Protein AF-A0A251X656-F1 (afdb_monomer)

Organism: NCBI:txid1570016

Mean predicted aligned error: 7.17 Å

Nearest PDB structures (foldseek):
  7fj9-assembly1_A  TM=4.248E-01  e=1.143E+00  Klebsiella pneumoniae
  7fj8-assembly1_B  TM=4.638E-01  e=1.984E+00  Klebsiella pneumoniae
  7fj7-assembly1_B  TM=4.369E-01  e=1.852E+00  Klebsiella pneumoniae
  3p4i-assembly1_B  TM=4.451E-01  e=6.404E+00  Mycobacterium avium
  6tm8-assembly1_A  TM=1.298E-01  e=6.404E+00  Equid alphaherpesvirus 4

Solvent-accessible surface area (backbone atoms only — not comparable to full-atom values): 4834 Å² total; per-residue (Å²): 135,85,82,82,80,84,69,75,88,41,63,60,96,86,42,81,49,82,79,68,56,71,47,78,48,66,34,71,84,40,79,59,68,48,51,63,84,56,53,72,70,54,53,52,50,48,39,61,72,50,66,52,50,73,69,55,50,52,48,53,52,50,52,43,51,51,27,58,76,70,63,36,45,42,34,41,34,55,84

Secondary structure (DSSP, 8-state):
--------S-EETTEEP-PPPEEEEEETT-SS-EETT--HHHHHHHHHHTT--HHHHHHHHHHHHHHHHTT-EEEEEE-

Structure (mmCIF, N/CA/C/O backbone):
data_AF-A0A251X656-F1
#
_entry.id   AF-A0A251X656-F1
#
loop_
_atom_site.group_PDB
_atom_site.id
_atom_site.type_symbol
_atom_site.label_atom_id
_atom_site.label_alt_id
_atom_site.label_comp_id
_atom_site.label_asym_id
_atom_site.label_entity_id
_atom_site.label_seq_id
_atom_site.pdbx_PDB_ins_code
_atom_site.Cartn_x
_atom_site.Cartn_y
_atom_site.Cartn_z
_atom_site.occupancy
_atom_site.B_iso_or_equiv
_atom_site.auth_seq_id
_atom_site.auth_comp_id
_atom_site.auth_asym_id
_atom_site.auth_atom_id
_atom_site.pd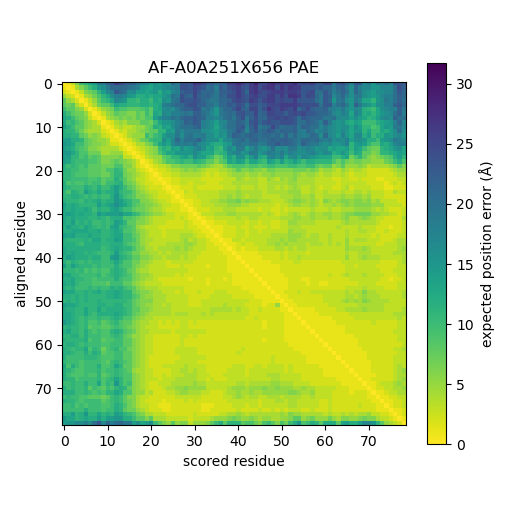bx_PDB_model_num
ATOM 1 N N . MET A 1 1 ? 3.204 -15.359 -2.254 1.00 35.66 1 MET A N 1
ATOM 2 C CA . MET A 1 1 ? 4.323 -15.790 -3.118 1.00 35.66 1 MET A CA 1
ATOM 3 C C . MET A 1 1 ? 4.576 -14.668 -4.114 1.00 35.66 1 MET A C 1
ATOM 5 O O . MET A 1 1 ? 3.694 -14.403 -4.916 1.00 35.66 1 MET A O 1
ATOM 9 N N . ILE A 1 2 ? 5.682 -13.928 -3.992 1.00 44.41 2 ILE A N 1
ATOM 10 C CA . ILE A 1 2 ? 6.012 -12.831 -4.919 1.00 44.41 2 ILE A CA 1
ATOM 11 C C . ILE A 1 2 ? 6.808 -13.448 -6.070 1.00 44.41 2 ILE A C 1
ATOM 13 O O . ILE A 1 2 ? 7.910 -13.944 -5.846 1.00 44.41 2 ILE A O 1
ATOM 17 N N . LEU A 1 3 ? 6.241 -13.467 -7.280 1.00 42.91 3 LEU A N 1
ATOM 18 C CA . LEU A 1 3 ? 6.994 -13.826 -8.481 1.00 42.91 3 LEU A CA 1
ATOM 19 C C . LEU A 1 3 ? 7.915 -12.648 -8.822 1.00 42.91 3 LEU A C 1
ATOM 21 O O . LEU A 1 3 ? 7.451 -11.599 -9.265 1.00 42.91 3 LEU A O 1
ATOM 25 N N . TYR A 1 4 ? 9.214 -12.814 -8.593 1.00 47.88 4 TYR A N 1
ATOM 26 C CA . TYR A 1 4 ? 10.221 -11.894 -9.113 1.00 47.88 4 TYR A CA 1
ATOM 27 C C . TYR A 1 4 ? 10.309 -12.091 -10.628 1.00 47.88 4 TYR A C 1
ATOM 29 O O . TYR A 1 4 ? 10.732 -13.146 -11.096 1.00 47.88 4 TYR A O 1
ATOM 37 N N . THR A 1 5 ? 9.894 -11.094 -11.408 1.00 52.84 5 THR A N 1
ATOM 38 C CA . THR A 1 5 ? 10.119 -11.087 -12.856 1.00 52.84 5 THR A CA 1
ATOM 39 C C . THR A 1 5 ? 11.491 -10.476 -13.126 1.00 52.84 5 THR A C 1
ATOM 41 O O . THR A 1 5 ? 11.649 -9.261 -13.093 1.00 52.84 5 THR A O 1
ATOM 44 N N . ASN A 1 6 ? 12.487 -11.315 -13.394 1.00 56.97 6 ASN A N 1
ATOM 45 C CA . ASN A 1 6 ? 13.856 -10.944 -13.781 1.00 56.97 6 ASN A CA 1
ATOM 46 C C . ASN A 1 6 ? 13.990 -10.647 -15.289 1.00 56.97 6 ASN A C 1
ATOM 48 O O . ASN A 1 6 ? 15.046 -10.852 -15.884 1.00 56.97 6 ASN A O 1
ATOM 52 N N . LEU A 1 7 ? 12.901 -10.212 -15.924 1.00 62.44 7 LEU A N 1
ATOM 53 C CA . LEU A 1 7 ? 12.863 -9.908 -17.347 1.00 62.44 7 LEU A CA 1
ATOM 54 C C . LEU A 1 7 ? 13.468 -8.520 -17.588 1.00 62.44 7 LEU A C 1
ATOM 56 O O . LEU A 1 7 ? 12.768 -7.510 -17.581 1.00 62.44 7 LEU A O 1
ATOM 60 N N . GLU A 1 8 ? 14.782 -8.477 -17.787 1.00 57.91 8 GLU A N 1
ATOM 61 C CA . GLU A 1 8 ? 15.488 -7.297 -18.285 1.00 57.91 8 GLU A CA 1
ATOM 62 C C . GLU A 1 8 ? 15.515 -7.318 -19.825 1.00 57.91 8 GLU A C 1
ATOM 64 O O . GLU A 1 8 ? 15.726 -8.363 -20.438 1.00 57.91 8 GLU A O 1
ATOM 69 N N . ASN A 1 9 ? 15.296 -6.162 -20.465 1.00 62.09 9 ASN A N 1
ATOM 70 C CA . ASN A 1 9 ? 15.346 -5.972 -21.927 1.00 62.09 9 ASN A CA 1
ATOM 71 C C . ASN A 1 9 ? 14.310 -6.756 -22.760 1.00 62.09 9 ASN A C 1
ATOM 73 O O . ASN A 1 9 ? 14.604 -7.210 -23.866 1.00 62.09 9 ASN A O 1
ATOM 77 N N . THR A 1 10 ? 13.070 -6.884 -22.282 1.00 68.44 10 THR A N 1
ATOM 78 C CA . THR A 1 10 ? 11.989 -7.467 -23.093 1.00 68.44 10 THR A CA 1
ATOM 79 C C . THR A 1 10 ? 11.602 -6.567 -24.263 1.00 68.44 10 THR A C 1
ATOM 81 O O . THR A 1 10 ? 11.320 -5.386 -24.071 1.00 68.44 10 THR A O 1
ATOM 84 N N . GLN A 1 11 ? 11.539 -7.132 -25.470 1.00 74.38 11 GLN A N 1
ATOM 85 C CA . GLN A 1 11 ? 11.058 -6.454 -26.675 1.00 74.38 11 GLN A CA 1
ATOM 86 C C . GLN A 1 11 ? 9.851 -7.197 -27.254 1.00 74.38 11 GLN A C 1
ATOM 88 O O . GLN A 1 11 ? 9.861 -8.423 -27.343 1.00 74.38 11 GLN A O 1
ATOM 93 N N . ILE A 1 12 ? 8.821 -6.461 -27.668 1.00 75.19 12 ILE A N 1
ATOM 94 C CA . ILE A 1 12 ? 7.696 -6.994 -28.448 1.00 75.19 12 ILE A CA 1
ATOM 95 C C . ILE A 1 12 ? 7.670 -6.211 -29.756 1.00 75.19 12 ILE A C 1
ATOM 97 O O . ILE A 1 12 ? 7.586 -4.988 -29.730 1.00 75.19 12 ILE A O 1
ATOM 101 N N . ASN A 1 13 ? 7.777 -6.899 -30.895 1.00 80.38 13 ASN A N 1
ATOM 102 C CA . ASN A 1 13 ? 7.827 -6.281 -32.229 1.00 80.38 13 ASN A CA 1
ATOM 103 C C . ASN A 1 13 ? 8.916 -5.194 -32.387 1.00 80.38 13 ASN A C 1
ATOM 105 O O . ASN A 1 13 ? 8.720 -4.218 -33.102 1.00 80.38 13 ASN A O 1
ATOM 109 N N . GLY A 1 14 ? 10.062 -5.353 -31.713 1.00 79.75 14 GLY A N 1
ATOM 110 C CA . GLY A 1 14 ? 11.170 -4.387 -31.749 1.00 79.75 14 GLY A CA 1
ATOM 111 C C . GLY A 1 14 ? 11.015 -3.191 -30.801 1.00 79.75 14 GLY A C 1
ATOM 112 O O . GLY A 1 14 ? 11.945 -2.399 -30.677 1.00 79.75 14 GLY A O 1
ATOM 113 N N . GLU A 1 15 ? 9.893 -3.073 -30.083 1.00 78.81 15 GLU A N 1
ATOM 114 C CA . GLU A 1 15 ? 9.704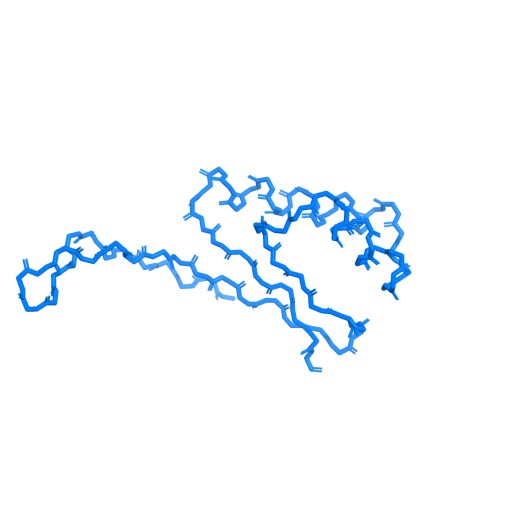 -2.057 -29.047 1.00 78.81 15 GLU A CA 1
ATOM 115 C C . GLU A 1 15 ? 10.105 -2.591 -27.670 1.00 78.81 15 GLU A C 1
ATOM 117 O O . GLU A 1 15 ? 9.582 -3.610 -27.206 1.00 78.81 15 GLU A O 1
ATOM 122 N N . THR A 1 16 ? 10.996 -1.876 -26.981 1.00 75.88 16 THR A N 1
ATOM 123 C CA . THR A 1 16 ? 11.371 -2.181 -25.596 1.00 75.88 16 THR A CA 1
ATOM 124 C C . THR A 1 16 ? 10.171 -2.003 -24.670 1.00 75.88 16 THR A C 1
ATOM 126 O O . THR A 1 16 ? 9.654 -0.901 -24.482 1.00 75.88 16 THR A O 1
ATOM 129 N N . LYS A 1 17 ? 9.746 -3.095 -24.037 1.00 71.75 17 LYS A N 1
ATOM 130 C CA . LYS A 1 17 ? 8.743 -3.109 -22.976 1.00 71.75 17 LYS A CA 1
ATOM 131 C C . LYS A 1 17 ? 9.447 -3.197 -21.633 1.00 71.75 17 LYS A C 1
ATOM 133 O O . LYS A 1 17 ? 10.220 -4.117 -21.385 1.00 71.75 17 LYS A O 1
ATOM 138 N N . ILE A 1 18 ? 9.134 -2.259 -20.748 1.00 70.19 18 ILE A N 1
ATOM 139 C CA . ILE A 1 18 ? 9.534 -2.325 -19.344 1.00 70.19 18 ILE A CA 1
ATOM 140 C C . ILE A 1 18 ? 8.414 -3.045 -18.599 1.00 70.19 18 ILE A C 1
ATOM 142 O O . ILE A 1 18 ? 7.323 -2.496 -18.432 1.00 70.19 18 ILE A O 1
ATOM 146 N N . ALA A 1 19 ? 8.669 -4.279 -18.173 1.00 71.31 19 ALA A N 1
ATOM 147 C CA . ALA A 1 19 ? 7.759 -4.991 -17.290 1.00 71.31 19 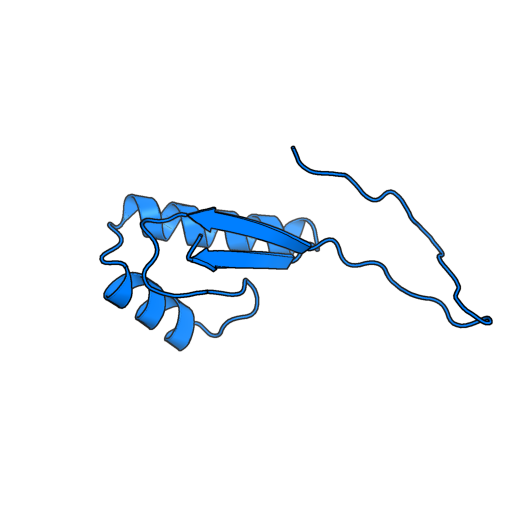ALA A CA 1
ATOM 148 C C . ALA A 1 19 ? 7.808 -4.339 -15.899 1.00 71.31 19 ALA A C 1
ATOM 150 O O . ALA A 1 19 ? 8.852 -4.321 -15.250 1.00 71.31 19 ALA A O 1
ATOM 151 N N . LYS A 1 20 ? 6.682 -3.778 -15.444 1.00 75.25 20 LYS A N 1
ATOM 152 C CA . LYS A 1 20 ? 6.526 -3.316 -14.060 1.00 75.25 20 LYS A CA 1
ATOM 153 C C . LYS A 1 20 ? 5.763 -4.380 -13.275 1.00 75.25 20 LYS A C 1
ATOM 155 O O . LYS A 1 20 ? 4.612 -4.646 -13.626 1.00 75.25 20 LYS A O 1
ATOM 160 N N . PRO A 1 21 ? 6.361 -4.987 -12.240 1.00 79.69 21 PRO A N 1
ATOM 161 C CA . PRO A 1 21 ? 5.649 -5.949 -11.416 1.00 79.69 21 PRO A CA 1
ATOM 162 C C . PRO A 1 21 ? 4.497 -5.261 -10.676 1.00 79.69 21 PRO A C 1
ATOM 164 O O . PRO A 1 21 ? 4.654 -4.164 -10.134 1.00 79.69 21 PRO A O 1
ATOM 167 N N . VAL A 1 22 ? 3.332 -5.912 -10.672 1.00 84.81 22 VAL A N 1
ATOM 168 C CA . VAL A 1 22 ? 2.126 -5.458 -9.971 1.00 84.81 22 VAL A CA 1
ATOM 169 C C . VAL A 1 22 ? 1.701 -6.542 -8.990 1.00 84.81 22 VAL A C 1
ATOM 171 O O . VAL A 1 22 ? 1.457 -7.681 -9.387 1.00 84.81 22 VAL A O 1
ATOM 174 N N . LEU A 1 23 ? 1.610 -6.192 -7.710 1.00 86.75 23 LEU A N 1
ATOM 175 C CA . LEU A 1 23 ? 1.147 -7.073 -6.648 1.00 86.75 23 LEU A CA 1
ATOM 176 C C . LEU A 1 23 ? -0.322 -6.784 -6.340 1.00 86.75 23 LEU A C 1
ATOM 178 O O . LEU A 1 23 ? -0.670 -5.669 -5.952 1.00 86.75 23 LEU A O 1
ATOM 182 N N . PHE A 1 24 ? -1.170 -7.799 -6.478 1.00 89.56 24 PHE A N 1
ATOM 183 C CA . PHE A 1 24 ? -2.567 -7.740 -6.059 1.00 89.56 24 PHE A CA 1
ATOM 184 C C . PHE A 1 24 ? -2.701 -8.354 -4.668 1.00 89.56 24 PHE A C 1
ATOM 186 O O . PHE A 1 24 ? -2.381 -9.526 -4.472 1.00 89.56 24 PHE A O 1
ATOM 193 N N . LEU A 1 25 ? -3.158 -7.556 -3.708 1.00 89.19 25 LEU A N 1
ATOM 194 C CA . LEU A 1 25 ? -3.481 -8.007 -2.360 1.00 89.19 25 LEU A CA 1
ATOM 195 C C . LEU A 1 25 ? -4.995 -7.941 -2.203 1.00 89.19 25 LEU A C 1
ATOM 197 O O . LEU A 1 25 ? -5.568 -6.853 -2.197 1.00 89.19 25 LEU A O 1
ATOM 201 N N . THR A 1 26 ? -5.633 -9.103 -2.120 1.00 89.88 26 THR A N 1
ATOM 202 C CA . THR A 1 26 ? -7.086 -9.216 -1.987 1.00 89.88 26 THR A CA 1
ATOM 203 C C . THR A 1 26 ? -7.488 -9.544 -0.559 1.00 89.88 26 THR A C 1
ATOM 205 O O . THR A 1 26 ? -6.806 -10.305 0.129 1.00 89.88 26 THR A O 1
ATOM 208 N N . SER A 1 27 ? -8.610 -8.991 -0.112 1.00 87.19 27 SER A N 1
ATOM 209 C CA . SER A 1 27 ? -9.225 -9.353 1.164 1.00 87.19 27 SER A CA 1
ATOM 210 C C . SER A 1 27 ? -10.736 -9.190 1.071 1.00 87.19 27 SER A C 1
ATOM 212 O O . SER A 1 27 ? -11.208 -8.181 0.548 1.00 87.19 27 SER A O 1
ATOM 214 N N . SER A 1 28 ? -11.481 -10.161 1.601 1.00 90.81 28 SER A N 1
ATOM 215 C CA . SER A 1 28 ? -12.945 -10.092 1.719 1.00 90.81 28 SER A CA 1
ATOM 216 C C . SER A 1 28 ? -13.403 -8.988 2.673 1.00 90.81 28 SER A C 1
ATOM 218 O O . SER A 1 28 ? -14.516 -8.492 2.555 1.00 90.81 28 SER A O 1
ATOM 220 N N . GLU A 1 29 ? -12.527 -8.593 3.599 1.00 88.81 29 GLU A N 1
ATOM 221 C CA . GLU A 1 29 ? -12.780 -7.558 4.608 1.00 88.81 29 GLU A CA 1
ATOM 222 C C . GLU A 1 29 ? -12.571 -6.131 4.075 1.00 88.81 29 GLU A C 1
ATOM 224 O O . GLU A 1 29 ? -12.742 -5.168 4.818 1.00 88.81 29 GLU A O 1
ATOM 229 N N . LEU A 1 30 ? -12.118 -5.980 2.823 1.00 90.56 30 LEU A N 1
ATOM 230 C CA . LEU A 1 30 ? -11.984 -4.669 2.195 1.00 90.56 30 LEU A CA 1
ATOM 231 C C . LEU A 1 30 ? -13.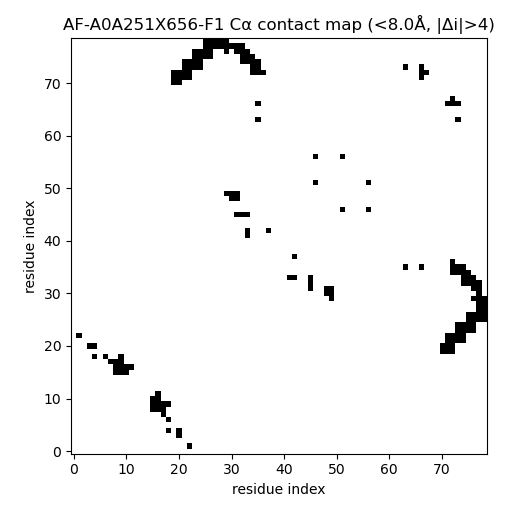304 -4.267 1.540 1.00 90.56 30 LEU A C 1
ATOM 233 O O . LEU A 1 30 ? -13.882 -5.006 0.748 1.00 90.56 30 LEU A O 1
ATOM 237 N N . GLU A 1 31 ? -13.745 -3.051 1.824 1.00 90.31 31 GLU A N 1
ATOM 238 C CA . GLU A 1 31 ? -14.945 -2.458 1.242 1.00 90.31 31 GLU A CA 1
ATOM 239 C C . GLU A 1 31 ? -14.652 -1.682 -0.046 1.00 90.31 31 GLU A C 1
ATOM 241 O O . GLU A 1 31 ? -15.555 -1.475 -0.858 1.00 90.31 31 GLU A O 1
ATOM 246 N N . SER A 1 32 ? -13.396 -1.280 -0.263 1.00 89.56 32 SER A N 1
ATOM 247 C CA . SER A 1 32 ? -12.964 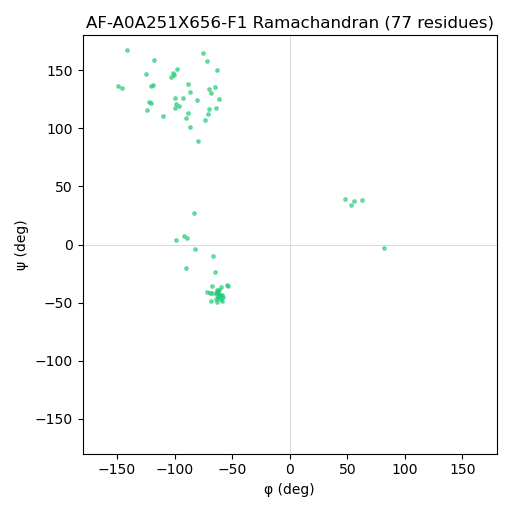-0.557 -1.461 1.00 89.56 32 SER A CA 1
ATOM 248 C C . SER A 1 32 ? -11.587 -0.998 -1.959 1.00 89.56 32 SER A C 1
ATOM 250 O O . SER A 1 32 ? -10.859 -1.715 -1.273 1.00 89.56 32 SER A O 1
ATOM 252 N N . ASP A 1 33 ? -11.247 -0.575 -3.178 1.00 92.06 33 ASP A N 1
ATOM 253 C CA . ASP A 1 33 ? -9.960 -0.834 -3.824 1.00 92.06 33 ASP A CA 1
ATOM 254 C C . ASP A 1 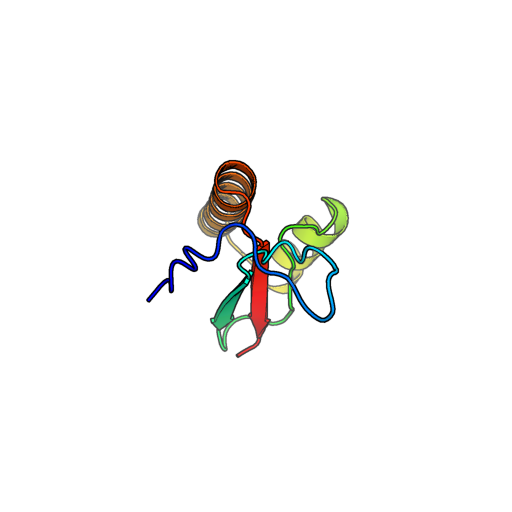33 ? -9.024 0.377 -3.654 1.00 92.06 33 ASP A C 1
ATOM 256 O O . ASP A 1 33 ? -9.477 1.522 -3.578 1.00 92.06 33 ASP A O 1
ATOM 260 N N . LEU A 1 34 ? -7.708 0.142 -3.632 1.00 94.19 34 LEU A N 1
ATOM 261 C CA . LEU A 1 34 ? -6.699 1.205 -3.580 1.00 94.19 34 LEU A CA 1
ATOM 262 C C . LEU A 1 34 ? -5.445 0.836 -4.369 1.00 94.19 34 LEU A C 1
ATOM 264 O O . LEU A 1 34 ? -4.888 -0.252 -4.221 1.00 94.19 34 LEU A O 1
ATOM 268 N N . HIS A 1 35 ? -4.945 1.782 -5.157 1.00 90.62 35 HIS A N 1
ATOM 269 C CA . HIS A 1 35 ? -3.693 1.643 -5.896 1.00 90.62 35 HIS A CA 1
ATOM 270 C C . HIS A 1 35 ? -2.552 2.384 -5.193 1.00 90.62 35 HIS A C 1
ATOM 272 O O . HIS A 1 35 ? -2.751 3.451 -4.622 1.00 90.62 35 HIS A O 1
ATOM 278 N N . SER A 1 36 ? -1.323 1.872 -5.288 1.00 88.00 36 SER A N 1
ATOM 279 C CA . SER A 1 36 ? -0.138 2.510 -4.688 1.00 88.00 36 SER A CA 1
ATOM 280 C C . SER A 1 36 ? 0.244 3.854 -5.316 1.00 88.00 36 SER A C 1
ATOM 282 O O . SER A 1 36 ? 1.132 4.531 -4.809 1.00 88.00 36 SER A O 1
ATOM 284 N N . THR A 1 37 ? -0.376 4.220 -6.438 1.00 88.94 37 THR A N 1
ATOM 285 C CA . THR A 1 37 ? -0.216 5.516 -7.115 1.00 88.94 37 THR A CA 1
ATOM 286 C C . THR A 1 37 ? -1.338 6.500 -6.783 1.00 88.94 37 THR A C 1
ATOM 288 O O . THR A 1 37 ? -1.382 7.567 -7.387 1.00 88.94 37 THR A O 1
ATOM 291 N N . ALA A 1 38 ? -2.262 6.121 -5.896 1.00 90.44 38 ALA A N 1
ATOM 292 C CA . ALA A 1 38 ? -3.388 6.947 -5.486 1.00 90.44 38 ALA A CA 1
ATOM 293 C C . ALA A 1 38 ? -2.922 8.224 -4.776 1.00 90.44 38 ALA A C 1
ATOM 295 O O . ALA A 1 38 ? -1.885 8.244 -4.104 1.00 90.44 38 ALA A O 1
ATOM 296 N N . GLU A 1 39 ? -3.710 9.287 -4.905 1.00 92.94 39 GLU A N 1
ATOM 297 C CA . GLU A 1 39 ? -3.431 10.546 -4.219 1.00 92.94 39 GLU A CA 1
ATOM 298 C C . GLU A 1 39 ? -3.704 10.428 -2.713 1.00 92.94 39 GLU A C 1
ATOM 300 O O . GLU A 1 39 ? -4.512 9.617 -2.259 1.00 92.94 39 GLU A O 1
ATOM 305 N N . GLU A 1 40 ? -3.089 11.294 -1.904 1.00 91.75 40 GLU A N 1
ATOM 306 C CA . GLU A 1 40 ? -3.262 11.284 -0.444 1.00 91.75 40 GLU A CA 1
ATOM 307 C C . GLU A 1 40 ? -4.741 11.376 -0.020 1.00 91.75 40 GLU A C 1
ATOM 309 O O . GLU A 1 40 ? -5.176 10.727 0.934 1.00 91.75 40 GLU A O 1
ATOM 314 N N . LYS A 1 41 ? -5.553 12.127 -0.773 1.00 93.06 41 LYS A N 1
ATOM 315 C CA . LYS A 1 41 ? -6.999 12.235 -0.545 1.00 93.06 41 LYS A CA 1
ATOM 316 C C . LYS A 1 41 ? -7.722 10.896 -0.729 1.00 93.06 41 LYS A C 1
ATOM 318 O O . LYS A 1 41 ? -8.636 10.581 0.038 1.00 93.06 41 LYS A O 1
ATOM 323 N N . GLU A 1 42 ? -7.325 10.114 -1.725 1.00 92.62 42 GLU A N 1
ATOM 324 C CA . GLU A 1 42 ? -7.894 8.795 -2.010 1.00 92.62 42 GLU A CA 1
ATOM 325 C C . GLU A 1 42 ? -7.464 7.781 -0.948 1.00 92.62 42 GLU A C 1
ATOM 327 O O . GLU A 1 42 ? -8.298 7.032 -0.442 1.00 92.62 42 GLU A O 1
ATOM 332 N N . ILE A 1 43 ? -6.198 7.835 -0.522 1.00 93.38 43 ILE A N 1
ATOM 333 C CA . ILE A 1 43 ? -5.663 7.008 0.568 1.00 93.38 43 ILE A CA 1
ATOM 334 C C . ILE A 1 43 ? -6.436 7.264 1.871 1.00 93.38 43 ILE A C 1
ATOM 336 O O . ILE A 1 43 ? -6.889 6.326 2.528 1.00 93.38 43 ILE A O 1
ATOM 340 N N . ASN A 1 44 ? -6.653 8.534 2.222 1.00 93.44 44 ASN A N 1
ATOM 341 C CA . ASN A 1 44 ? -7.422 8.902 3.412 1.00 93.44 44 ASN A CA 1
ATOM 342 C C . ASN A 1 44 ? -8.882 8.437 3.318 1.00 93.44 44 ASN A C 1
ATOM 344 O O . ASN A 1 44 ? -9.434 7.922 4.291 1.00 93.44 44 ASN A O 1
ATOM 348 N N . SER A 1 45 ? -9.497 8.570 2.140 1.00 94.44 45 SER A N 1
ATOM 349 C CA . SER A 1 45 ? -10.866 8.095 1.900 1.00 94.44 45 SER A CA 1
ATOM 350 C C . SER A 1 45 ? -10.965 6.577 2.065 1.00 94.44 45 SER A C 1
ATOM 352 O O . SER A 1 45 ? -11.881 6.090 2.725 1.00 94.44 45 SER A O 1
ATOM 354 N N . PHE A 1 46 ? -9.986 5.833 1.550 1.00 94.38 46 PHE A N 1
ATOM 355 C CA . PHE A 1 46 ? -9.891 4.385 1.711 1.00 94.38 46 PHE A CA 1
ATOM 356 C C . PHE A 1 46 ? -9.757 3.972 3.185 1.00 94.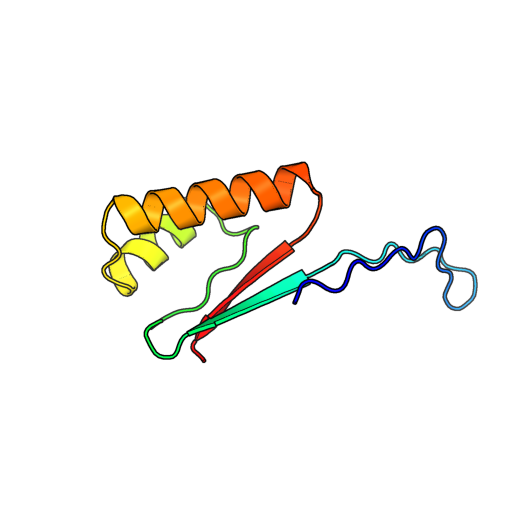38 46 PHE A C 1
ATOM 358 O O . PHE A 1 46 ? -10.442 3.050 3.627 1.00 94.38 46 PHE A O 1
ATOM 365 N N . PHE A 1 47 ? -8.935 4.667 3.978 1.00 94.88 47 PHE A N 1
ATOM 366 C CA . PHE A 1 47 ? -8.790 4.376 5.411 1.00 94.88 47 PHE A CA 1
ATOM 367 C C . PHE A 1 47 ? -10.087 4.568 6.193 1.00 94.88 47 PHE A C 1
ATOM 369 O O . PHE A 1 47 ? -10.392 3.755 7.067 1.00 94.88 47 PHE A O 1
ATOM 376 N N . ILE A 1 48 ? -10.846 5.615 5.863 1.00 94.38 48 ILE A N 1
ATOM 377 C CA . ILE A 1 48 ? -12.143 5.897 6.481 1.00 94.38 48 ILE A CA 1
ATOM 378 C C . ILE A 1 48 ? -13.163 4.829 6.077 1.00 94.38 48 ILE A C 1
ATOM 380 O O . ILE A 1 48 ? -13.819 4.262 6.942 1.00 94.38 48 ILE A O 1
ATOM 384 N N . GLN A 1 49 ? -13.267 4.512 4.783 1.00 93.50 49 GLN A N 1
ATOM 385 C CA . GLN A 1 49 ? -14.233 3.531 4.275 1.00 93.50 49 GLN A CA 1
ATOM 386 C C . GLN A 1 49 ? -14.016 2.128 4.849 1.00 93.50 49 GLN A C 1
ATOM 388 O O . GLN A 1 49 ? -14.979 1.448 5.185 1.00 93.50 49 GLN A O 1
ATOM 393 N N . ASN A 1 50 ? -12.758 1.715 5.003 1.00 92.19 50 ASN A N 1
ATOM 394 C CA . ASN A 1 50 ? -12.399 0.399 5.533 1.00 92.19 50 ASN A CA 1
ATOM 395 C C . ASN A 1 50 ? -12.252 0.388 7.066 1.00 92.19 50 ASN A C 1
ATOM 397 O O . ASN A 1 50 ? -11.815 -0.614 7.627 1.00 92.19 50 ASN A O 1
ATOM 401 N N . ASN A 1 51 ? -12.567 1.497 7.754 1.00 94.00 51 ASN A N 1
ATOM 402 C CA . ASN A 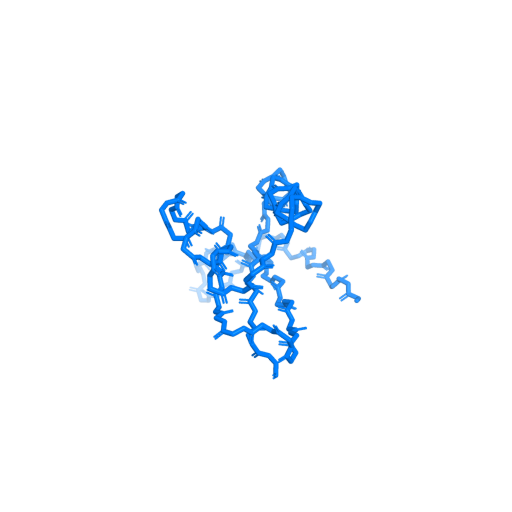1 51 ? -12.426 1.653 9.207 1.00 94.00 51 ASN A CA 1
ATOM 403 C C . ASN A 1 51 ? -11.055 1.193 9.749 1.00 94.00 51 ASN A C 1
ATOM 405 O O . ASN A 1 51 ? -10.959 0.589 10.822 1.00 94.00 51 ASN A O 1
ATOM 409 N N . LEU A 1 52 ? -9.973 1.468 9.010 1.00 93.62 52 LEU A N 1
ATOM 410 C CA . LEU A 1 52 ? -8.644 0.986 9.381 1.00 93.62 52 LEU A CA 1
ATOM 411 C C . LEU A 1 52 ? -8.130 1.699 10.629 1.00 93.62 52 LEU A C 1
ATOM 413 O O . LEU A 1 52 ? -8.136 2.928 10.718 1.00 93.62 52 LEU A O 1
ATOM 417 N N . ASN A 1 53 ? -7.588 0.933 11.572 1.00 94.81 53 ASN A N 1
ATOM 418 C CA . ASN A 1 53 ? -6.923 1.493 12.743 1.00 94.81 53 ASN A CA 1
ATOM 419 C C . ASN A 1 53 ? -5.534 2.059 12.390 1.00 94.81 53 ASN A C 1
ATOM 421 O O . ASN A 1 53 ? -4.941 1.724 11.364 1.00 94.81 53 ASN A O 1
ATOM 425 N N . LYS A 1 54 ? -4.954 2.875 13.281 1.00 94.81 54 LYS A N 1
ATOM 426 C CA . LYS A 1 54 ? -3.641 3.518 13.059 1.00 94.81 54 LYS A CA 1
ATOM 427 C C . LYS A 1 54 ? -2.520 2.534 12.700 1.00 94.81 54 LYS A C 1
ATOM 429 O O . LYS A 1 54 ? -1.646 2.863 11.904 1.00 94.81 54 LYS A O 1
ATOM 434 N N . LYS A 1 55 ? -2.528 1.323 13.270 1.00 96.25 55 LYS A N 1
ATOM 435 C CA . LYS A 1 55 ? -1.512 0.301 12.979 1.00 96.25 55 LYS A CA 1
ATOM 436 C C . LYS A 1 55 ? -1.658 -0.229 11.549 1.00 96.25 55 LYS A C 1
ATOM 438 O O . LYS A 1 55 ? -0.654 -0.385 10.863 1.00 96.25 55 LYS A O 1
ATOM 443 N N . GLN A 1 56 ? -2.887 -0.470 11.098 1.00 93.56 56 GLN A N 1
ATOM 444 C CA . GLN A 1 56 ? -3.190 -0.895 9.729 1.00 93.56 56 GLN A CA 1
ATOM 445 C C . GLN A 1 56 ? -2.885 0.211 8.714 1.00 93.56 56 GLN A C 1
ATOM 447 O O . GLN A 1 56 ? -2.276 -0.063 7.687 1.00 93.56 56 GLN A O 1
ATOM 452 N N . GLN A 1 57 ? -3.221 1.464 9.025 1.00 94.81 57 GLN A N 1
ATOM 453 C CA . GLN A 1 57 ? -2.862 2.611 8.183 1.00 94.81 57 GLN A CA 1
ATOM 454 C C . GLN A 1 57 ? -1.339 2.714 8.013 1.00 94.81 57 GLN A C 1
ATOM 456 O O . GLN A 1 57 ? -0.842 2.771 6.891 1.00 94.81 57 GLN A O 1
ATOM 461 N N . ASN A 1 58 ? -0.582 2.627 9.114 1.00 96.00 58 ASN A N 1
ATOM 462 C CA . ASN A 1 58 ? 0.883 2.623 9.070 1.00 96.00 58 ASN A CA 1
ATOM 463 C C . ASN A 1 58 ? 1.446 1.451 8.256 1.00 96.00 58 ASN A C 1
ATOM 465 O O . ASN A 1 58 ? 2.449 1.620 7.562 1.00 96.00 58 ASN A O 1
ATOM 469 N N . LEU A 1 59 ? 0.809 0.277 8.321 1.00 94.00 59 LEU A N 1
ATOM 470 C CA . LEU A 1 59 ? 1.186 -0.877 7.509 1.00 94.00 59 LEU A CA 1
ATOM 471 C C . LEU A 1 59 ? 1.005 -0.576 6.016 1.00 94.00 59 LEU A C 1
ATOM 473 O O . LEU A 1 59 ? 1.944 -0.781 5.254 1.00 94.00 59 LEU A O 1
ATOM 477 N N . VAL A 1 60 ? -0.153 -0.046 5.607 1.00 92.31 60 VAL A N 1
ATOM 478 C CA . VAL A 1 60 ? -0.426 0.310 4.202 1.00 92.31 60 VAL A CA 1
ATOM 479 C C . VAL A 1 60 ? 0.558 1.371 3.699 1.00 92.31 60 VAL A C 1
ATOM 481 O O . VAL A 1 60 ? 1.120 1.225 2.616 1.00 92.31 60 VAL A O 1
ATOM 484 N N . LEU A 1 61 ? 0.839 2.401 4.501 1.00 94.25 61 LEU A N 1
ATOM 485 C CA . LEU A 1 61 ? 1.805 3.446 4.142 1.00 94.25 61 LEU A CA 1
ATOM 486 C C . LEU A 1 61 ? 3.234 2.900 4.010 1.00 94.25 61 LEU A C 1
ATOM 488 O O . LEU A 1 61 ? 3.943 3.241 3.063 1.00 94.25 61 LEU A O 1
ATOM 492 N N . THR A 1 62 ? 3.654 2.030 4.933 1.00 94.56 62 THR A N 1
ATOM 493 C CA . THR A 1 62 ? 4.965 1.363 4.864 1.00 94.56 62 THR A CA 1
ATOM 494 C C . THR A 1 62 ? 5.064 0.498 3.615 1.00 94.56 62 THR A C 1
ATOM 496 O O . THR A 1 62 ? 6.041 0.585 2.878 1.00 94.56 62 THR A O 1
ATOM 499 N N . LEU A 1 63 ? 4.014 -0.267 3.331 1.00 91.88 63 LEU A N 1
ATOM 500 C CA . LEU A 1 63 ? 3.923 -1.129 2.166 1.00 91.88 63 LEU A CA 1
ATOM 501 C C . LEU A 1 63 ? 4.035 -0.327 0.854 1.00 91.88 63 LEU A C 1
ATOM 503 O O . LEU A 1 63 ? 4.785 -0.708 -0.042 1.00 91.88 63 LEU A O 1
ATOM 507 N N . PHE A 1 64 ? 3.349 0.814 0.740 1.00 91.88 64 PHE A N 1
ATOM 508 C CA . PHE A 1 64 ? 3.452 1.681 -0.442 1.00 91.88 64 PHE A CA 1
ATOM 509 C C . PHE A 1 64 ? 4.830 2.337 -0.568 1.00 91.88 64 PHE A C 1
ATOM 511 O O . PHE A 1 64 ? 5.359 2.462 -1.675 1.00 91.88 64 PHE A O 1
ATOM 518 N N . LYS A 1 65 ? 5.453 2.701 0.557 1.00 92.44 65 LYS A N 1
ATOM 519 C CA . LYS A 1 65 ? 6.834 3.194 0.576 1.00 92.44 65 LYS A CA 1
ATOM 520 C C . LYS A 1 65 ? 7.813 2.132 0.069 1.00 92.44 65 LYS A C 1
ATOM 522 O O . LYS A 1 65 ? 8.667 2.445 -0.758 1.00 92.44 65 LYS A O 1
ATOM 527 N N . GLU A 1 66 ? 7.683 0.889 0.524 1.00 90.12 66 GLU A N 1
ATOM 528 C CA . GLU A 1 66 ? 8.505 -0.230 0.054 1.00 90.12 66 GLU A CA 1
ATOM 529 C C . GLU A 1 66 ? 8.287 -0.517 -1.433 1.00 90.12 66 GLU A C 1
ATOM 531 O O . GLU A 1 66 ? 9.260 -0.722 -2.160 1.00 90.12 66 GLU A O 1
ATOM 536 N N . ALA A 1 67 ? 7.040 -0.466 -1.906 1.00 89.19 67 ALA A N 1
ATOM 537 C CA . ALA A 1 67 ? 6.708 -0.625 -3.320 1.00 89.19 67 ALA A CA 1
ATOM 538 C C . ALA A 1 67 ? 7.413 0.413 -4.196 1.00 89.19 67 ALA A C 1
ATOM 540 O O . ALA A 1 67 ? 8.020 0.071 -5.211 1.00 89.19 67 ALA A O 1
ATOM 541 N N . ASN A 1 68 ? 7.401 1.673 -3.756 1.00 88.56 68 ASN A N 1
ATOM 542 C CA . ASN A 1 68 ? 8.070 2.765 -4.449 1.00 88.56 68 ASN A CA 1
ATOM 543 C C . ASN A 1 68 ? 9.597 2.563 -4.494 1.00 88.56 68 ASN A C 1
ATOM 545 O O . ASN A 1 68 ? 10.202 2.652 -5.561 1.00 88.56 68 ASN A O 1
ATOM 549 N N . ILE A 1 69 ? 10.216 2.203 -3.360 1.00 89.81 69 ILE A N 1
ATOM 550 C CA . ILE A 1 69 ? 11.665 1.929 -3.273 1.00 89.81 69 ILE A CA 1
ATOM 551 C C . ILE A 1 69 ? 12.073 0.798 -4.226 1.00 89.81 69 ILE A C 1
ATOM 553 O O . ILE A 1 69 ? 13.076 0.905 -4.929 1.00 89.81 69 ILE A O 1
ATOM 557 N N . ASN A 1 70 ? 11.275 -0.267 -4.280 1.00 86.12 70 ASN A N 1
ATOM 558 C CA . ASN A 1 70 ? 11.554 -1.460 -5.077 1.00 86.12 70 ASN A CA 1
ATOM 559 C C . ASN A 1 70 ? 10.943 -1.410 -6.490 1.00 86.12 70 ASN A C 1
ATOM 561 O O . ASN A 1 70 ? 11.006 -2.395 -7.222 1.00 86.12 70 ASN A O 1
ATOM 565 N N . ARG A 1 71 ? 10.370 -0.266 -6.892 1.00 85.62 71 ARG A N 1
ATOM 566 C CA . ARG A 1 71 ? 9.819 -0.002 -8.234 1.00 85.62 71 ARG A CA 1
ATOM 567 C C . ARG A 1 71 ? 8.751 -1.003 -8.691 1.00 85.62 71 ARG A C 1
ATOM 569 O O . ARG A 1 71 ? 8.673 -1.330 -9.877 1.00 85.62 71 ARG A O 1
ATOM 576 N N . PHE A 1 72 ? 7.899 -1.445 -7.774 1.00 85.88 72 PHE A N 1
ATOM 577 C CA . PHE A 1 72 ? 6.725 -2.254 -8.092 1.00 85.88 72 PHE A CA 1
ATOM 578 C C . PHE A 1 72 ? 5.434 -1.533 -7.705 1.00 85.88 72 PHE A C 1
ATOM 580 O O . PHE A 1 72 ? 5.437 -0.595 -6.910 1.00 85.88 72 PHE A O 1
ATOM 587 N N . LEU A 1 73 ? 4.324 -1.944 -8.311 1.00 88.75 73 LEU A N 1
ATOM 588 C CA . LEU A 1 73 ? 3.004 -1.384 -8.033 1.00 88.75 73 LEU A CA 1
ATOM 589 C C . LEU A 1 73 ? 2.229 -2.313 -7.108 1.00 88.75 73 LEU A C 1
ATOM 591 O O . LEU A 1 73 ? 2.346 -3.533 -7.207 1.00 88.75 73 LEU A O 1
ATOM 595 N N . ILE A 1 74 ? 1.404 -1.741 -6.238 1.00 90.56 74 ILE A N 1
ATOM 596 C CA . ILE A 1 74 ? 0.494 -2.498 -5.380 1.00 90.56 74 ILE A CA 1
ATOM 597 C C . ILE A 1 74 ? -0.932 -2.089 -5.701 1.00 90.56 74 ILE A C 1
ATOM 599 O O . ILE A 1 74 ? -1.234 -0.910 -5.870 1.00 90.56 74 ILE A O 1
ATOM 603 N N . THR A 1 75 ? -1.80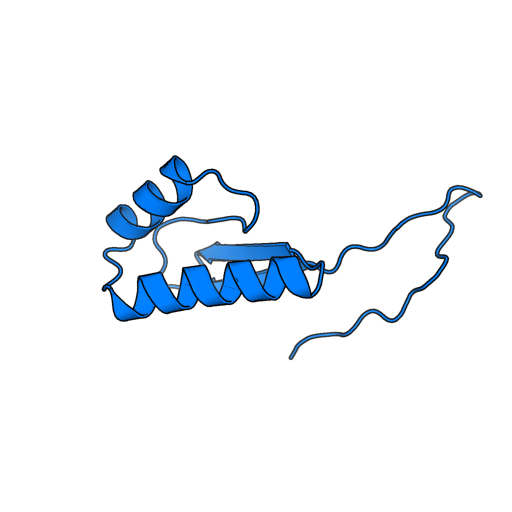9 -3.081 -5.772 1.00 92.12 75 THR A N 1
ATOM 604 C CA . THR A 1 75 ? -3.252 -2.883 -5.802 1.00 92.12 75 THR A CA 1
ATOM 605 C C . THR A 1 75 ? -3.872 -3.669 -4.657 1.00 92.12 75 THR A C 1
ATOM 607 O O . THR A 1 75 ? -3.794 -4.897 -4.629 1.00 92.12 75 THR A O 1
ATOM 610 N N . LEU A 1 76 ? -4.477 -2.955 -3.715 1.00 92.06 76 LEU A N 1
ATOM 611 C CA . LEU A 1 76 ? -5.382 -3.518 -2.725 1.00 92.06 76 LEU A CA 1
ATOM 612 C C . LEU A 1 76 ? -6.743 -3.673 -3.400 1.00 92.06 76 LEU A C 1
ATOM 614 O O . LEU A 1 76 ? -7.258 -2.700 -3.951 1.00 92.06 76 LEU A O 1
ATOM 618 N N . LYS A 1 77 ? -7.293 -4.884 -3.398 1.00 89.75 77 LYS A N 1
ATOM 619 C CA . LYS A 1 77 ? -8.606 -5.167 -3.976 1.00 89.75 77 LYS A CA 1
ATOM 620 C C . LYS A 1 77 ? -9.524 -5.829 -2.972 1.00 89.75 77 LYS A C 1
ATOM 622 O O . LYS A 1 77 ? -9.090 -6.677 -2.191 1.00 89.75 77 LYS A O 1
ATOM 627 N N . ARG A 1 78 ? -10.810 -5.528 -3.072 1.00 87.31 78 ARG A N 1
ATOM 628 C CA . ARG A 1 78 ? -11.842 -6.380 -2.498 1.00 87.31 78 ARG A CA 1
ATOM 629 C C . ARG A 1 78 ? -11.787 -7.765 -3.151 1.00 87.31 78 ARG A C 1
ATOM 631 O O . ARG A 1 78 ? -11.771 -7.876 -4.379 1.00 87.31 78 ARG A O 1
ATOM 638 N N . GLY A 1 79 ? -11.661 -8.791 -2.310 1.00 72.88 79 GLY A N 1
ATOM 639 C CA . GLY A 1 79 ? -11.588 -10.206 -2.689 1.00 72.88 79 GLY A CA 1
ATOM 640 C C . GLY A 1 79 ? -12.934 -10.906 -2.657 1.00 72.88 79 GLY A C 1
ATOM 641 O O . GLY A 1 79 ? -13.808 -10.460 -1.881 1.00 72.88 79 GLY A O 1
#

pLDDT: mean 84.11, std 13.79, range [35.66, 96.25]

Sequence (79 aa):
MILYTNLENTQINGETKIAKPVLFLTSSELESDLHSTAEEKEINSFFIQNNLNKKQQNLVLTLFKEANINRFLITLKRG

Radius of gyration: 14.96 Å; Cα contacts (8 Å, |Δi|>4): 92; chains: 1; bounding box: 30×28×45 Å

Foldseek 3Di:
DQDDDPDDQDDDPNHTDDDAAEAEDEDQLQPAKDKLPDDPVVLVVRCVRSVPDPVRSVVVVVVSVVCVVVRHMYMYDYD